Protein AF-A0A2G6J1H4-F1 (afdb_monomer_lite)

Sequence (109 aa):
MATVPCPSCGKEISDKAFDCPGCGHPIRKPKRGLFGKLFKWSFILFNIFMVWWLVAGTNAAMDGQEQLHGAELAGAQIGTGIGVMMILTFWVIGDIILGLLVLFTRPSK

Foldseek 3Di:
DDWDQDPPPRDTDDPPDQADPPPRHGNDDFDFDPQLVVLVVVLVVLVVVLVVCLVVVLVVLCPPLVVDDDPVSVVSVVVSVVVNVVSVVVSVVSCVVSVVSNVVSDGDD

pLDDT: mean 92.13, std 5.73, range [60.19, 98.25]

Structure (mmCIF, N/CA/C/O backbone):
data_AF-A0A2G6J1H4-F1
#
_entry.id   AF-A0A2G6J1H4-F1
#
loop_
_atom_site.group_PDB
_atom_site.id
_atom_site.type_symbol
_atom_site.label_atom_id
_atom_site.label_alt_id
_atom_site.label_comp_id
_atom_site.label_asym_id
_atom_site.label_entity_id
_atom_site.label_seq_id
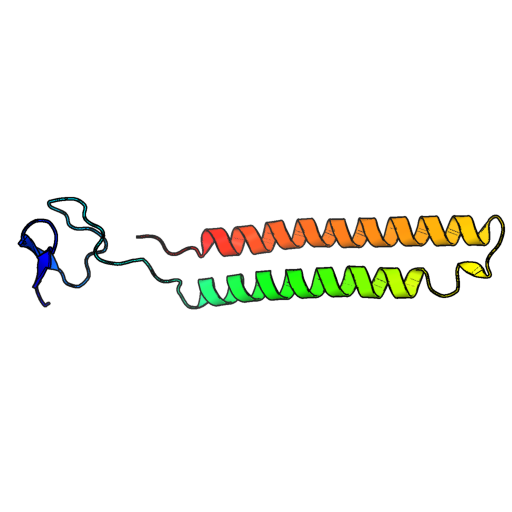_atom_site.pdbx_PDB_ins_code
_atom_site.Cartn_x
_atom_site.Cartn_y
_atom_site.Cartn_z
_atom_site.occupancy
_atom_site.B_iso_or_equiv
_atom_site.auth_seq_id
_atom_site.auth_comp_id
_atom_site.auth_asym_id
_atom_site.auth_atom_id
_atom_site.pdbx_PDB_model_num
ATOM 1 N N . MET A 1 1 ? -21.599 10.733 35.048 1.00 60.19 1 MET A N 1
ATOM 2 C CA . MET A 1 1 ? -21.544 9.486 34.259 1.00 60.19 1 MET A CA 1
ATOM 3 C C . MET A 1 1 ? -22.977 9.152 33.915 1.00 60.19 1 MET A C 1
ATOM 5 O O . MET A 1 1 ? -23.760 9.053 34.848 1.00 60.19 1 MET A O 1
ATOM 9 N N . ALA A 1 2 ? -23.338 9.106 32.635 1.00 77.62 2 ALA A N 1
ATOM 10 C CA . ALA A 1 2 ? -24.680 8.687 32.249 1.00 77.62 2 ALA A CA 1
ATOM 11 C C . ALA A 1 2 ? -24.680 7.161 32.117 1.00 77.62 2 ALA A C 1
ATOM 13 O O . ALA A 1 2 ? -23.789 6.593 31.478 1.00 77.62 2 ALA A O 1
ATOM 14 N N . THR A 1 3 ? -25.632 6.497 32.764 1.00 88.19 3 THR A N 1
ATOM 15 C CA . THR A 1 3 ? -25.938 5.105 32.447 1.00 88.19 3 THR A CA 1
ATOM 16 C C . THR A 1 3 ? -26.960 5.094 31.324 1.00 88.19 3 THR A C 1
ATOM 18 O O . THR A 1 3 ? -27.834 5.959 31.252 1.00 88.19 3 THR A O 1
ATOM 21 N N . VAL A 1 4 ? -26.787 4.165 30.394 1.00 90.38 4 VAL A N 1
ATOM 22 C CA . VAL A 1 4 ? -27.736 3.914 29.315 1.00 90.38 4 VAL A CA 1
ATOM 23 C C . VAL A 1 4 ? -28.159 2.450 29.391 1.00 90.38 4 VAL A C 1
ATOM 25 O O . VAL A 1 4 ? -27.317 1.592 29.685 1.00 90.38 4 VAL A O 1
ATOM 28 N N . PRO A 1 5 ? -29.430 2.123 29.122 1.00 93.25 5 PRO A N 1
ATOM 29 C CA . PRO A 1 5 ? -29.860 0.737 29.070 1.00 93.25 5 PRO A CA 1
ATOM 30 C C . PRO A 1 5 ? -29.226 0.054 27.856 1.00 93.25 5 PRO A C 1
ATOM 32 O O . PRO A 1 5 ? -29.217 0.584 26.742 1.00 93.25 5 PRO A O 1
ATOM 35 N N . CYS A 1 6 ? -28.683 -1.146 28.054 1.00 92.56 6 CYS A N 1
ATOM 36 C CA . CYS A 1 6 ? -28.163 -1.948 26.955 1.00 92.56 6 CYS A CA 1
ATOM 37 C C . CYS A 1 6 ? -29.298 -2.290 25.966 1.00 92.56 6 CYS A C 1
ATOM 39 O O . CYS A 1 6 ? -30.298 -2.869 26.393 1.00 92.56 6 CYS A O 1
ATOM 41 N N . PRO A 1 7 ? -29.139 -2.049 24.650 1.00 92.25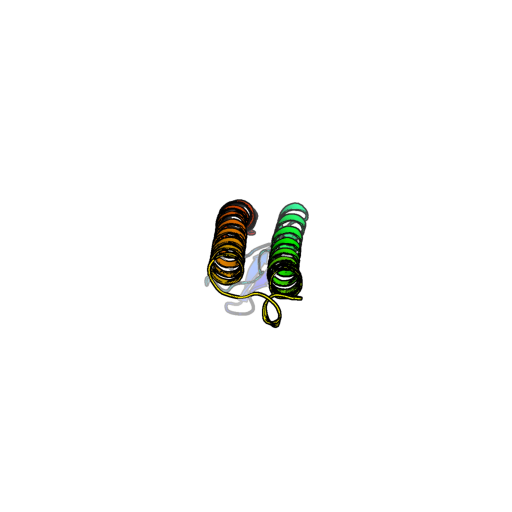 7 PRO A N 1
ATOM 42 C CA . PRO A 1 7 ? -30.197 -2.292 23.661 1.00 92.25 7 PRO A CA 1
ATOM 43 C C . PRO A 1 7 ? -30.552 -3.776 23.489 1.00 92.25 7 PRO A C 1
ATOM 45 O O . PRO A 1 7 ? -31.597 -4.092 22.933 1.00 92.25 7 PRO A O 1
ATOM 48 N N . SER A 1 8 ? -29.692 -4.691 23.952 1.00 93.12 8 SER A N 1
ATOM 49 C CA . SER A 1 8 ? -29.914 -6.134 23.829 1.00 93.12 8 SER A CA 1
ATOM 50 C C . SER A 1 8 ? -30.524 -6.775 25.075 1.00 93.12 8 SER A C 1
ATOM 52 O O . SER A 1 8 ? -31.301 -7.711 24.931 1.00 93.12 8 SER A O 1
ATOM 54 N N . CYS A 1 9 ? -30.150 -6.343 26.285 1.00 94.00 9 CYS A N 1
ATOM 55 C CA . CYS A 1 9 ? -30.581 -7.001 27.529 1.00 94.00 9 CYS A CA 1
ATOM 56 C C . CYS A 1 9 ? -31.205 -6.062 28.567 1.00 94.00 9 CYS A C 1
ATOM 58 O O . CYS A 1 9 ? -31.551 -6.512 29.655 1.00 94.00 9 CYS A O 1
ATOM 60 N N . GLY A 1 10 ? -31.300 -4.761 28.280 1.00 91.62 10 GLY A N 1
ATOM 61 C CA . GLY A 1 10 ? -31.905 -3.767 29.169 1.00 91.62 10 GLY A CA 1
ATOM 62 C C . GLY A 1 10 ? -31.108 -3.439 30.436 1.00 91.62 10 GLY A C 1
ATOM 63 O O . GLY A 1 10 ? -31.525 -2.573 31.194 1.00 91.62 10 GLY A O 1
ATOM 64 N N . LYS A 1 11 ? -29.958 -4.084 30.688 1.00 92.56 11 LYS A N 1
ATOM 65 C CA . LYS A 1 11 ? -29.113 -3.776 31.853 1.00 92.56 11 LYS A CA 1
ATOM 66 C C . LYS A 1 11 ? -28.521 -2.369 31.724 1.00 92.56 11 LYS A C 1
ATOM 68 O O . LYS A 1 11 ? -27.958 -2.039 30.680 1.00 92.56 11 LYS A O 1
ATOM 73 N N . GLU A 1 12 ? -28.593 -1.590 32.799 1.00 93.25 12 GLU A N 1
ATOM 74 C CA . GLU A 1 12 ? -27.937 -0.285 32.918 1.00 93.25 12 GLU A CA 1
ATOM 75 C C . GLU A 1 12 ? -26.415 -0.437 32.814 1.00 93.25 12 GLU A C 1
ATOM 77 O O . GLU A 1 12 ? -25.787 -1.159 33.595 1.00 93.25 12 GLU A O 1
ATOM 82 N N . ILE A 1 13 ? -25.815 0.226 31.827 1.00 91.94 13 ILE A N 1
ATOM 83 C CA . ILE A 1 13 ? -24.374 0.187 31.559 1.00 91.94 13 ILE A CA 1
ATOM 84 C C . ILE A 1 13 ? -23.810 1.597 31.422 1.00 91.94 13 ILE A C 1
ATOM 86 O O . ILE A 1 13 ? -24.525 2.543 31.106 1.00 91.94 13 ILE A O 1
ATOM 90 N N . SER A 1 14 ? -22.500 1.745 31.622 1.00 88.25 14 SER A N 1
ATOM 91 C CA . SER A 1 14 ? -21.828 3.009 31.317 1.00 88.25 14 SER A CA 1
ATOM 92 C C . SER A 1 14 ? -21.918 3.322 29.822 1.00 88.25 14 SER A C 1
ATOM 94 O O . SER A 1 14 ? -21.601 2.480 28.983 1.00 88.25 14 SER A O 1
ATOM 96 N N . ASP A 1 15 ? -22.226 4.578 29.509 1.00 85.69 15 ASP A N 1
ATOM 97 C CA . ASP A 1 15 ? -22.128 5.181 28.175 1.00 85.69 15 ASP A CA 1
ATOM 98 C C . ASP A 1 15 ? -20.737 5.052 27.511 1.00 85.69 15 ASP A C 1
ATOM 100 O O . ASP A 1 15 ? -20.596 5.220 26.297 1.00 85.69 15 ASP A O 1
ATOM 104 N N . LYS A 1 16 ? -19.694 4.732 28.289 1.00 86.38 16 LYS A N 1
ATOM 105 C CA . LYS A 1 16 ? -18.312 4.550 27.820 1.00 86.38 16 LYS A CA 1
ATOM 106 C C . LYS A 1 16 ? -17.897 3.091 27.612 1.00 86.38 16 LYS A C 1
ATOM 108 O O . LYS A 1 16 ? -16.785 2.868 27.134 1.00 86.38 16 LYS A O 1
ATOM 113 N N . ALA A 1 17 ? -18.736 2.114 27.962 1.00 85.19 17 ALA A N 1
ATOM 114 C CA . ALA A 1 17 ? -18.394 0.698 27.840 1.00 85.19 17 ALA A CA 1
ATOM 115 C C . ALA A 1 17 ? -18.182 0.290 26.367 1.00 85.19 17 ALA A C 1
ATOM 117 O O . ALA A 1 17 ? -18.913 0.730 25.479 1.00 85.19 17 ALA A O 1
ATOM 118 N N . PHE A 1 18 ? -17.181 -0.554 26.093 1.00 88.88 18 PHE A N 1
ATOM 119 C CA . PHE A 1 18 ? -16.977 -1.128 24.755 1.00 88.88 18 PHE A CA 1
ATOM 120 C C . PHE A 1 18 ? -17.918 -2.301 24.490 1.00 88.88 18 PHE A C 1
ATOM 122 O O . PHE A 1 18 ? -18.499 -2.374 23.409 1.00 88.88 18 PHE A O 1
ATOM 129 N N . ASP A 1 19 ? -18.124 -3.152 25.493 1.00 91.19 19 ASP A N 1
ATOM 130 C CA . ASP A 1 19 ? -19.022 -4.302 25.458 1.00 91.19 19 ASP A CA 1
ATOM 131 C C . ASP A 1 19 ? -19.896 -4.309 26.730 1.00 91.19 19 ASP A C 1
ATOM 133 O O . ASP A 1 19 ? -19.483 -3.828 27.789 1.00 91.19 19 ASP A O 1
ATOM 137 N N . CYS A 1 20 ? -21.120 -4.833 26.641 1.00 91.19 20 CYS A N 1
ATOM 138 C CA . CYS A 1 20 ? -22.010 -4.973 27.793 1.00 91.19 20 CYS A CA 1
ATOM 139 C C . CYS A 1 20 ? -21.512 -6.093 28.734 1.00 91.19 20 CYS A C 1
ATOM 141 O O . CYS A 1 20 ? -21.412 -7.236 28.289 1.00 91.19 20 CYS A O 1
ATOM 143 N N . PRO A 1 21 ? -21.309 -5.846 30.044 1.00 90.06 21 PRO A N 1
ATOM 144 C CA . PRO A 1 21 ? -20.850 -6.871 30.990 1.00 90.06 21 PRO A CA 1
ATOM 145 C C . PRO A 1 21 ? -21.907 -7.944 31.305 1.00 90.06 21 PRO A C 1
ATOM 147 O O . PRO A 1 21 ? -21.595 -8.937 31.950 1.00 90.06 21 PRO A O 1
ATOM 150 N N . GLY A 1 22 ? -23.171 -7.737 30.912 1.00 90.50 22 GLY A N 1
ATOM 151 C CA . GLY A 1 22 ? -24.257 -8.692 31.152 1.00 90.50 22 GLY A CA 1
ATOM 152 C C . GLY A 1 22 ? -24.454 -9.699 30.022 1.00 90.50 22 GLY A C 1
ATOM 153 O O . GLY A 1 22 ? -24.575 -10.887 30.284 1.00 90.50 22 GLY A O 1
ATOM 154 N N . CYS A 1 23 ? -24.517 -9.221 28.777 1.00 93.06 23 CYS A N 1
ATOM 155 C CA . CYS A 1 23 ? -24.824 -10.058 27.611 1.00 93.06 23 CYS A CA 1
ATOM 156 C C . CYS A 1 23 ? -23.696 -10.126 26.569 1.00 93.06 23 CYS A C 1
ATOM 158 O O . CYS A 1 23 ? -23.827 -10.851 25.590 1.00 93.06 23 CYS A O 1
ATOM 160 N N . GLY A 1 24 ? -22.613 -9.355 26.729 1.00 89.88 24 GLY A N 1
ATOM 161 C CA . GLY A 1 24 ? -21.509 -9.295 25.765 1.00 89.88 24 GLY A CA 1
ATOM 162 C C . GLY A 1 24 ? -21.793 -8.474 24.500 1.00 89.88 24 GLY A C 1
ATOM 163 O O . GLY A 1 24 ? -20.945 -8.424 23.612 1.00 89.88 24 GLY A O 1
ATOM 164 N N . HIS A 1 25 ? -22.954 -7.815 24.394 1.00 91.50 25 HIS A N 1
ATOM 165 C CA . HIS A 1 25 ? -23.297 -7.013 23.216 1.00 91.50 25 HIS A CA 1
ATOM 166 C C . HIS A 1 25 ? -22.303 -5.848 23.014 1.00 91.50 25 HIS A C 1
ATOM 168 O O . HIS A 1 25 ? -22.079 -5.089 23.964 1.00 91.50 25 HIS A O 1
ATOM 174 N N . PRO A 1 26 ? -21.724 -5.667 21.809 1.00 89.88 26 PRO A N 1
ATOM 175 C CA . PRO A 1 26 ? -20.759 -4.605 21.543 1.00 89.88 26 PRO A CA 1
ATOM 176 C 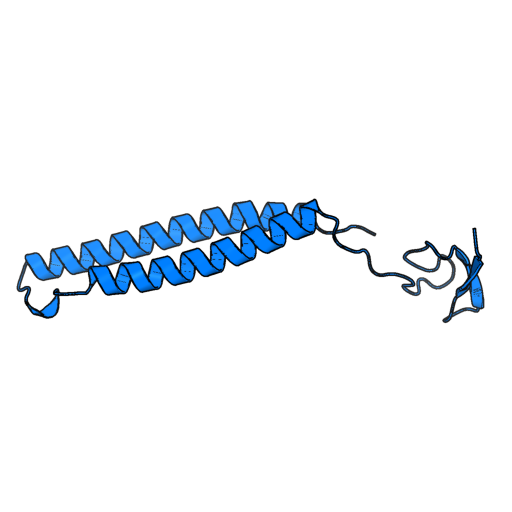C . PRO A 1 26 ? -21.455 -3.243 21.472 1.00 89.88 26 PRO A C 1
ATOM 178 O O . PRO A 1 26 ? -22.279 -2.994 20.598 1.00 89.88 26 PRO A O 1
ATOM 181 N N . ILE A 1 27 ? -21.092 -2.336 22.373 1.00 91.12 27 ILE A N 1
ATOM 182 C CA . ILE A 1 27 ? -21.680 -0.995 22.488 1.00 91.12 27 ILE A CA 1
ATOM 183 C C . ILE A 1 27 ? -20.896 0.014 21.654 1.00 91.12 27 ILE A C 1
ATOM 185 O O . ILE A 1 27 ? -21.472 0.893 21.011 1.00 91.12 27 ILE A O 1
ATOM 189 N N . ARG A 1 28 ? -19.564 -0.110 21.621 1.00 87.31 28 ARG A N 1
ATOM 190 C CA . ARG A 1 28 ? -18.707 0.849 20.924 1.00 87.31 28 ARG A CA 1
ATOM 191 C C . ARG A 1 28 ? -17.562 0.164 20.200 1.00 87.31 28 ARG A C 1
ATOM 193 O O . ARG A 1 28 ? -16.940 -0.762 20.703 1.00 87.31 28 ARG A O 1
ATOM 200 N N . LYS A 1 29 ? -17.227 0.675 19.014 1.00 84.50 29 LYS A N 1
ATOM 201 C CA . LYS A 1 29 ? -16.028 0.254 18.280 1.00 84.50 29 LYS A CA 1
ATOM 202 C C . LYS A 1 29 ? -14.827 1.103 18.721 1.00 84.50 29 LYS A C 1
ATOM 204 O O . LYS A 1 29 ? -14.947 2.334 18.736 1.00 84.50 29 LYS A O 1
ATOM 209 N N . PRO A 1 30 ? -13.674 0.496 19.049 1.00 84.50 30 PRO A N 1
ATOM 210 C CA . PRO A 1 30 ? -12.470 1.247 19.378 1.00 84.50 30 PRO A CA 1
ATOM 211 C C . PRO A 1 30 ? -11.977 2.013 18.139 1.00 84.50 30 PRO A C 1
ATOM 213 O O . PRO A 1 30 ? -11.890 1.474 17.033 1.00 84.50 30 PRO A O 1
ATOM 216 N N . LYS A 1 31 ? -11.721 3.317 18.301 1.00 84.12 31 LYS A N 1
ATOM 217 C CA . LYS A 1 31 ? -11.278 4.217 17.221 1.00 84.12 31 LYS A CA 1
ATOM 218 C C . LYS A 1 31 ? -9.756 4.350 17.256 1.00 84.12 31 LYS A C 1
ATOM 220 O O . LYS A 1 31 ? -9.174 4.433 18.332 1.00 84.12 31 LYS A O 1
ATOM 225 N N . ARG A 1 32 ? -9.106 4.410 16.085 1.00 84.38 32 ARG A N 1
ATOM 226 C CA . ARG A 1 32 ? -7.652 4.648 15.996 1.00 84.38 32 ARG A CA 1
ATOM 227 C C . ARG A 1 32 ? -7.301 6.025 16.571 1.00 84.38 32 ARG A C 1
ATOM 229 O O . ARG A 1 32 ? -7.950 7.011 16.213 1.00 84.38 32 ARG A O 1
ATOM 236 N N . GLY A 1 33 ? -6.255 6.084 17.396 1.00 87.50 33 GLY A N 1
ATOM 237 C CA . GLY A 1 33 ? -5.659 7.340 17.859 1.00 87.50 33 GLY A CA 1
ATOM 238 C C . GLY A 1 33 ? -4.946 8.109 16.738 1.00 87.50 33 GLY A C 1
ATOM 239 O O . GLY A 1 33 ? -4.887 7.649 15.596 1.00 87.50 33 GLY A O 1
ATOM 240 N N . LEU A 1 34 ? -4.381 9.276 17.068 1.00 87.88 34 LEU A N 1
ATOM 241 C CA . LEU A 1 34 ? -3.653 10.130 16.116 1.00 87.88 34 LEU A CA 1
ATOM 242 C C . LEU A 1 34 ? -2.472 9.389 15.467 1.00 87.88 34 LEU A C 1
ATOM 244 O O . LEU A 1 34 ? -2.411 9.294 14.243 1.00 87.88 34 LEU A O 1
ATOM 248 N N . PHE A 1 35 ? -1.608 8.772 16.280 1.00 87.38 35 PHE A N 1
ATOM 249 C CA . PHE A 1 35 ? -0.470 7.977 15.803 1.00 87.38 35 PHE A CA 1
ATOM 250 C C . PHE A 1 35 ? -0.905 6.812 14.899 1.00 87.38 35 PHE A C 1
ATOM 252 O O . PHE A 1 35 ? -0.340 6.614 13.828 1.00 87.38 35 PHE A O 1
ATOM 259 N N . GLY A 1 36 ? -1.980 6.097 15.251 1.00 88.81 36 GLY A N 1
ATOM 260 C CA . GLY A 1 36 ? -2.501 4.999 14.424 1.00 88.81 36 GLY A CA 1
ATOM 261 C C . GLY A 1 36 ? -3.150 5.435 13.106 1.00 88.81 36 GLY A C 1
ATOM 262 O O . GLY A 1 36 ? -3.293 4.618 12.192 1.00 88.81 36 GLY A O 1
ATOM 263 N N . LYS A 1 37 ? -3.551 6.708 12.980 1.00 92.44 37 LYS A N 1
ATOM 264 C CA . LYS A 1 37 ? -3.936 7.303 11.691 1.00 92.44 37 LYS A CA 1
ATOM 265 C C . LYS A 1 37 ? -2.708 7.709 10.882 1.00 92.44 37 LYS A C 1
ATOM 267 O O . LYS A 1 37 ? -2.691 7.425 9.689 1.00 92.44 37 LYS A O 1
ATOM 272 N N . LEU A 1 38 ? -1.705 8.313 11.523 1.00 93.69 38 LEU A N 1
ATOM 273 C CA . LEU A 1 38 ? -0.464 8.746 10.880 1.00 93.69 38 LEU A CA 1
ATOM 274 C C . LEU A 1 38 ? 0.251 7.573 10.196 1.00 93.69 38 LEU A C 1
ATOM 276 O O . LEU A 1 38 ? 0.475 7.625 8.992 1.00 93.69 38 LEU A O 1
ATOM 280 N N . PHE A 1 39 ? 0.523 6.481 10.921 1.00 94.25 39 PHE A N 1
ATOM 281 C CA . PHE A 1 39 ? 1.196 5.313 10.335 1.00 94.25 39 PHE A CA 1
ATOM 282 C C . PHE A 1 39 ? 0.365 4.637 9.245 1.00 94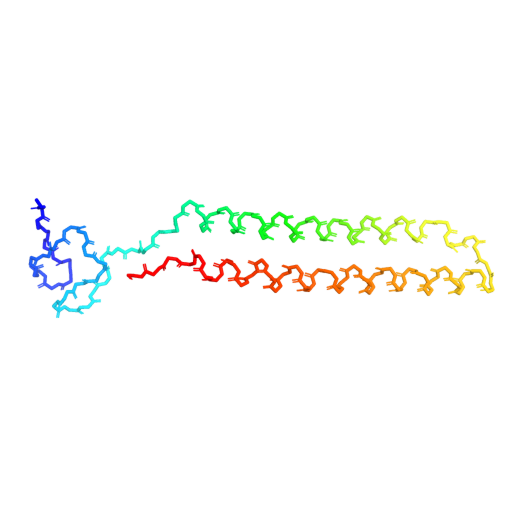.25 39 PHE A C 1
ATOM 284 O O . PHE A 1 39 ? 0.916 4.194 8.244 1.00 94.25 39 PHE A O 1
ATOM 291 N N . LYS A 1 40 ? -0.968 4.607 9.387 1.00 93.62 40 LYS A N 1
ATOM 292 C CA . LYS A 1 40 ? -1.851 4.069 8.342 1.00 93.62 40 LYS A CA 1
ATOM 293 C C . LYS A 1 40 ? -1.737 4.874 7.049 1.00 93.62 40 LYS A C 1
ATOM 295 O O . LYS A 1 40 ? -1.649 4.287 5.979 1.00 93.62 40 LYS A O 1
ATOM 300 N N . TRP A 1 41 ? -1.770 6.200 7.152 1.00 96.12 41 TRP A N 1
ATOM 301 C CA . TRP A 1 41 ? -1.630 7.079 5.995 1.00 96.12 41 TRP A CA 1
ATOM 302 C C . TRP A 1 41 ? -0.231 7.006 5.389 1.00 96.12 41 TRP A C 1
ATOM 304 O O . TRP A 1 41 ? -0.123 6.936 4.171 1.00 96.12 41 TRP A O 1
ATOM 314 N N . SER A 1 42 ? 0.812 6.932 6.219 1.00 95.38 42 SER A N 1
ATOM 315 C CA . SER A 1 42 ? 2.190 6.726 5.762 1.00 95.38 42 SER A CA 1
ATOM 316 C C . SER A 1 42 ? 2.342 5.416 4.978 1.00 95.38 42 SER A C 1
ATOM 318 O O . SER A 1 42 ? 2.866 5.425 3.872 1.00 95.38 42 SER A O 1
ATOM 320 N N . PHE A 1 43 ? 1.785 4.308 5.484 1.00 96.50 43 PHE A N 1
ATOM 321 C CA . PHE A 1 43 ? 1.789 3.010 4.798 1.00 96.50 43 PHE A CA 1
ATOM 322 C C . PHE A 1 43 ? 1.099 3.058 3.426 1.00 96.50 43 PHE A C 1
ATOM 324 O O . PHE A 1 43 ? 1.621 2.526 2.448 1.00 96.50 43 PHE A O 1
ATOM 331 N N . ILE A 1 44 ? -0.056 3.729 3.339 1.00 96.94 44 ILE A N 1
ATOM 332 C CA . ILE A 1 44 ? -0.786 3.900 2.074 1.00 96.94 44 ILE A CA 1
ATOM 333 C C . ILE A 1 44 ? 0.023 4.761 1.097 1.00 96.94 44 ILE A C 1
ATOM 335 O O . ILE A 1 44 ? 0.166 4.390 -0.064 1.00 96.94 44 ILE A O 1
ATOM 339 N N . LEU A 1 45 ? 0.564 5.891 1.561 1.00 97.69 45 LEU A N 1
ATOM 340 C CA . LEU A 1 45 ? 1.360 6.795 0.732 1.00 97.69 45 LEU A CA 1
ATOM 341 C C . LEU A 1 45 ? 2.617 6.101 0.199 1.00 97.69 45 LEU A C 1
ATOM 343 O O . LEU A 1 45 ? 2.909 6.213 -0.986 1.00 97.69 45 LEU A O 1
ATOM 347 N N . PHE A 1 46 ? 3.319 5.357 1.057 1.00 97.75 46 PHE A N 1
ATOM 348 C CA . PHE A 1 46 ? 4.488 4.571 0.679 1.00 97.75 46 PHE A CA 1
ATOM 349 C C . PHE A 1 46 ? 4.150 3.557 -0.416 1.00 97.75 46 PHE A C 1
ATOM 351 O O . PHE A 1 46 ? 4.823 3.531 -1.438 1.00 97.75 46 PHE A O 1
ATOM 358 N N . ASN A 1 47 ? 3.066 2.791 -0.265 1.00 97.81 47 ASN A N 1
ATOM 359 C CA . ASN A 1 47 ? 2.648 1.817 -1.277 1.00 97.81 47 ASN A CA 1
ATOM 360 C C . ASN A 1 47 ? 2.318 2.471 -2.622 1.00 97.81 47 ASN A C 1
ATOM 362 O O . ASN A 1 47 ? 2.762 1.999 -3.664 1.00 97.81 47 ASN A O 1
ATOM 366 N N . ILE A 1 48 ? 1.576 3.580 -2.611 1.00 98.25 48 ILE A N 1
ATOM 367 C CA . ILE A 1 48 ? 1.260 4.323 -3.839 1.00 98.25 48 ILE A CA 1
ATOM 368 C C . ILE A 1 48 ? 2.542 4.845 -4.496 1.00 98.25 48 ILE A C 1
ATOM 370 O O . ILE A 1 48 ? 2.705 4.723 -5.709 1.00 98.25 48 ILE A O 1
ATOM 374 N N . PHE A 1 49 ? 3.460 5.393 -3.698 1.00 98.00 49 PHE A N 1
ATOM 375 C CA . PHE A 1 49 ? 4.751 5.865 -4.182 1.00 98.00 49 PHE A CA 1
ATOM 376 C C . PHE A 1 49 ? 5.577 4.729 -4.795 1.00 98.00 49 PHE A C 1
ATOM 378 O O . PHE A 1 49 ? 6.120 4.909 -5.879 1.00 98.00 49 PHE A O 1
ATOM 385 N N . MET A 1 50 ? 5.625 3.554 -4.163 1.00 97.94 50 MET A N 1
ATOM 386 C CA . MET A 1 50 ? 6.362 2.399 -4.680 1.00 97.94 50 MET A CA 1
ATOM 387 C C . MET A 1 50 ? 5.768 1.862 -5.986 1.00 97.94 50 MET A C 1
ATOM 389 O O . MET A 1 50 ? 6.523 1.589 -6.915 1.00 97.94 50 MET A O 1
ATOM 393 N N . VAL A 1 51 ? 4.435 1.780 -6.103 1.00 97.88 51 VAL A N 1
ATOM 394 C CA . VAL A 1 51 ? 3.760 1.430 -7.369 1.00 97.88 51 VAL A CA 1
ATOM 395 C C . VAL A 1 51 ? 4.154 2.416 -8.465 1.00 97.88 51 VAL A C 1
ATOM 397 O O . VAL A 1 51 ? 4.554 2.014 -9.557 1.00 97.88 51 VAL A O 1
ATOM 400 N N . TRP A 1 52 ? 4.040 3.714 -8.175 1.00 97.88 52 TRP A N 1
ATOM 401 C CA . TRP A 1 52 ? 4.368 4.761 -9.134 1.00 97.88 52 TRP A CA 1
ATOM 402 C C . TRP A 1 52 ? 5.842 4.710 -9.542 1.00 97.88 52 TRP A C 1
ATOM 404 O O . TRP A 1 52 ? 6.141 4.770 -10.731 1.00 97.88 52 TRP A O 1
ATOM 414 N N . TRP A 1 53 ? 6.753 4.541 -8.582 1.00 97.31 53 TRP A N 1
ATOM 415 C CA . TRP A 1 53 ? 8.188 4.465 -8.836 1.00 97.31 53 TRP A CA 1
ATOM 416 C C . TRP A 1 53 ? 8.561 3.224 -9.645 1.00 97.31 53 TRP A C 1
ATOM 418 O O . TRP A 1 53 ? 9.368 3.333 -10.564 1.00 97.31 53 TRP A O 1
ATOM 428 N N . LEU A 1 54 ? 7.938 2.073 -9.370 1.00 97.00 54 LEU A N 1
ATOM 429 C CA . LEU A 1 54 ? 8.140 0.862 -10.157 1.00 97.00 54 LEU A CA 1
ATOM 430 C C . LEU A 1 54 ? 7.741 1.100 -11.617 1.00 97.00 54 LEU A C 1
ATOM 432 O O . LEU A 1 54 ? 8.561 0.886 -12.500 1.00 97.00 54 LEU A O 1
ATOM 436 N N . VAL A 1 55 ? 6.528 1.606 -11.862 1.00 96.88 55 VAL A N 1
ATOM 437 C CA . VAL A 1 55 ? 6.016 1.848 -13.222 1.00 96.88 55 VAL A CA 1
ATOM 438 C C . VAL A 1 55 ? 6.839 2.913 -13.951 1.00 96.88 55 VAL A C 1
ATOM 440 O O . VAL A 1 55 ? 7.254 2.708 -15.089 1.00 96.88 55 VAL A O 1
ATOM 443 N N . ALA A 1 56 ? 7.098 4.052 -13.307 1.00 96.62 56 ALA A N 1
ATOM 444 C CA . ALA A 1 56 ? 7.885 5.130 -13.898 1.00 96.62 56 ALA A CA 1
ATOM 445 C C . ALA A 1 56 ? 9.331 4.690 -14.174 1.00 96.62 56 ALA A C 1
ATOM 447 O O . ALA A 1 56 ? 9.868 4.980 -15.241 1.00 96.62 56 ALA A O 1
ATOM 448 N N . GLY A 1 57 ? 9.940 3.955 -13.240 1.00 94.81 57 GLY A N 1
ATOM 449 C CA . GLY A 1 57 ? 11.303 3.448 -13.351 1.00 94.81 57 GLY A CA 1
ATOM 450 C C . GLY A 1 57 ? 11.461 2.421 -14.469 1.00 94.81 57 GLY A C 1
ATOM 451 O O . GLY A 1 57 ? 12.400 2.523 -15.252 1.00 94.81 57 GLY A O 1
ATOM 452 N N . THR A 1 58 ? 10.528 1.470 -14.596 1.00 95.06 58 THR A N 1
ATOM 453 C CA . THR A 1 58 ? 10.552 0.491 -15.693 1.00 95.06 58 THR A CA 1
ATOM 454 C C . THR A 1 58 ? 10.312 1.142 -17.042 1.00 95.06 58 THR A C 1
ATOM 456 O O . THR A 1 58 ? 11.022 0.826 -17.990 1.00 95.06 58 THR A O 1
ATOM 459 N N . ASN A 1 59 ? 9.363 2.080 -17.129 1.00 94.88 59 ASN A N 1
ATOM 460 C CA . ASN A 1 59 ? 9.091 2.792 -18.377 1.00 94.88 59 ASN A CA 1
ATOM 461 C C . ASN A 1 59 ? 10.323 3.579 -18.840 1.00 94.88 59 ASN A C 1
ATOM 463 O O . ASN A 1 59 ? 10.695 3.492 -20.003 1.00 94.88 59 ASN A O 1
ATOM 467 N N . ALA A 1 60 ? 10.994 4.280 -17.922 1.00 94.38 60 ALA A N 1
ATOM 468 C CA . ALA A 1 60 ? 12.229 4.996 -18.228 1.00 94.38 60 ALA A CA 1
ATOM 469 C C . ALA A 1 60 ? 13.391 4.056 -18.601 1.00 94.38 60 ALA A C 1
ATOM 471 O O . ALA A 1 60 ? 14.198 4.398 -19.455 1.00 94.38 60 ALA A O 1
ATOM 472 N N . ALA A 1 61 ? 13.488 2.875 -17.982 1.00 92.94 61 ALA A N 1
ATOM 473 C CA . ALA A 1 61 ? 14.558 1.911 -18.258 1.00 92.94 61 ALA A CA 1
ATOM 474 C C . 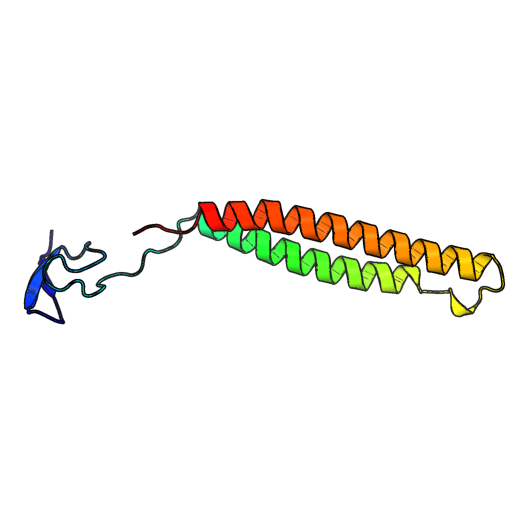ALA A 1 61 ? 14.376 1.132 -19.575 1.00 92.94 61 ALA A C 1
ATOM 476 O O . ALA A 1 61 ? 15.337 0.564 -20.092 1.00 92.94 61 ALA A O 1
ATOM 477 N N . MET A 1 62 ? 13.147 1.060 -20.088 1.00 90.25 62 MET A N 1
ATOM 478 C CA . MET A 1 62 ? 12.825 0.401 -21.358 1.00 90.25 62 MET A CA 1
ATOM 479 C C . MET A 1 62 ? 12.889 1.355 -22.556 1.00 90.25 62 MET A C 1
ATOM 481 O O . MET A 1 62 ? 12.978 0.889 -23.693 1.00 90.25 62 MET A O 1
ATOM 485 N N . ASP A 1 63 ? 12.854 2.667 -22.314 1.00 93.00 63 ASP A N 1
ATOM 486 C CA . ASP A 1 63 ? 12.943 3.678 -23.364 1.00 93.00 63 ASP A CA 1
ATOM 487 C C . ASP A 1 63 ? 14.268 3.547 -24.130 1.00 93.00 63 ASP A C 1
ATOM 489 O O . ASP A 1 63 ? 15.343 3.428 -23.540 1.00 93.00 63 ASP A O 1
ATOM 493 N N . GLY A 1 64 ? 14.195 3.507 -25.458 1.00 86.94 64 GLY A N 1
ATOM 494 C CA . GLY A 1 64 ? 15.377 3.370 -26.309 1.00 86.94 64 GLY A CA 1
ATOM 495 C C . GLY A 1 64 ? 15.996 1.960 -26.402 1.00 86.94 64 GLY A C 1
ATOM 496 O O . GLY A 1 64 ? 17.026 1.790 -27.055 1.00 86.94 64 GLY A O 1
ATOM 497 N N . GLN A 1 65 ? 15.422 0.929 -25.759 1.00 90.31 65 GLN A N 1
ATOM 498 C CA . GLN A 1 65 ? 15.978 -0.434 -25.843 1.00 90.31 65 GLN A CA 1
ATOM 499 C C . GLN A 1 65 ? 15.792 -1.077 -27.225 1.00 90.31 65 GLN A C 1
ATOM 501 O O . GLN A 1 65 ? 16.595 -1.911 -27.631 1.00 90.31 65 GLN A O 1
ATOM 506 N N . GLU A 1 66 ? 14.757 -0.694 -27.968 1.00 86.81 66 GLU A N 1
ATOM 507 C CA . GLU A 1 66 ? 14.434 -1.244 -29.294 1.00 86.81 66 GLU A CA 1
ATOM 508 C C . GLU A 1 66 ? 15.494 -0.936 -30.368 1.00 86.81 66 GLU A C 1
ATOM 510 O O . GLU A 1 66 ? 15.596 -1.664 -31.354 1.00 86.81 66 GLU A O 1
ATOM 515 N N . GLN A 1 67 ? 16.310 0.105 -30.169 1.00 89.50 67 GLN A N 1
ATOM 516 C CA . GLN A 1 67 ? 17.417 0.472 -31.055 1.00 89.50 67 GLN A CA 1
ATOM 517 C C . GLN A 1 67 ? 18.724 -0.277 -30.728 1.00 89.50 67 GLN A C 1
ATOM 519 O O . GLN A 1 67 ? 19.694 -0.161 -31.478 1.00 89.50 67 GLN A O 1
ATOM 524 N N . LEU A 1 68 ? 18.775 -1.036 -29.624 1.00 91.75 68 LEU A N 1
ATOM 525 C CA . LEU A 1 68 ? 19.966 -1.770 -29.189 1.00 91.75 68 LEU A CA 1
ATOM 526 C C . LEU A 1 68 ? 20.015 -3.176 -29.801 1.00 91.75 68 LEU A C 1
ATOM 528 O O . LEU A 1 68 ? 18.996 -3.851 -29.962 1.00 91.75 68 LEU A O 1
ATOM 532 N N . HIS A 1 69 ? 21.224 -3.678 -30.065 1.00 92.12 69 HIS A N 1
ATOM 533 C CA . HIS A 1 69 ? 21.428 -5.025 -30.602 1.00 92.12 69 HIS A CA 1
ATOM 534 C C . HIS A 1 69 ? 22.552 -5.789 -29.892 1.00 92.12 69 HIS A C 1
ATOM 536 O O . HIS A 1 69 ? 23.504 -5.221 -29.360 1.00 92.12 69 HIS A O 1
ATOM 542 N N . GLY A 1 70 ? 22.438 -7.120 -29.894 1.00 92.81 70 GLY A N 1
ATOM 543 C CA . GLY A 1 70 ? 23.455 -8.016 -29.348 1.00 92.81 70 GLY A CA 1
ATOM 544 C C . GLY A 1 70 ? 23.671 -7.836 -27.842 1.00 92.81 70 GLY A C 1
ATOM 545 O O . GLY A 1 70 ? 22.728 -7.903 -27.053 1.00 92.81 70 GLY A O 1
ATOM 546 N N . ALA A 1 71 ? 24.927 -7.644 -27.441 1.00 91.88 71 ALA A N 1
ATOM 547 C CA . ALA A 1 71 ? 25.324 -7.591 -26.034 1.00 91.88 71 ALA A CA 1
ATOM 548 C C . ALA A 1 71 ? 24.763 -6.369 -25.282 1.00 91.88 71 ALA A C 1
ATOM 550 O O . ALA A 1 71 ? 24.478 -6.475 -24.090 1.00 91.88 71 ALA A O 1
ATOM 551 N N . GLU A 1 72 ? 24.564 -5.237 -25.963 1.00 90.00 72 GLU A N 1
ATOM 552 C CA . GLU A 1 72 ? 24.042 -4.008 -25.348 1.00 90.00 72 GLU A CA 1
ATOM 553 C C . GLU A 1 72 ? 22.573 -4.164 -24.940 1.00 90.00 72 GLU A C 1
ATOM 555 O O . GLU A 1 72 ? 22.208 -3.826 -23.815 1.00 90.00 72 GLU A O 1
ATOM 560 N N . LEU A 1 73 ? 21.751 -4.769 -25.807 1.00 92.94 73 LEU A N 1
ATOM 561 C CA . LEU A 1 73 ? 20.352 -5.077 -25.500 1.00 92.94 73 LEU A CA 1
ATOM 562 C C . LEU A 1 73 ? 20.241 -6.066 -24.333 1.00 92.94 73 LEU A C 1
ATOM 564 O O . LEU A 1 73 ? 19.470 -5.843 -23.401 1.00 92.94 73 LEU A O 1
ATOM 568 N N . ALA A 1 74 ? 21.040 -7.137 -24.357 1.00 92.38 74 ALA A N 1
ATOM 569 C CA . ALA A 1 74 ? 21.052 -8.126 -23.283 1.00 92.38 74 ALA A CA 1
ATOM 570 C C . ALA A 1 74 ? 21.453 -7.493 -21.939 1.00 92.38 74 ALA A C 1
ATOM 572 O O . ALA A 1 74 ? 20.803 -7.731 -20.921 1.00 92.38 74 ALA A O 1
ATOM 573 N N . GLY A 1 75 ? 22.484 -6.641 -21.939 1.00 92.44 75 GLY A N 1
ATOM 574 C CA . GLY A 1 75 ? 22.910 -5.896 -20.756 1.00 92.44 75 GLY A CA 1
ATOM 575 C C . GLY A 1 75 ? 21.825 -4.956 -20.230 1.00 92.44 75 GLY A C 1
ATOM 576 O O . GLY A 1 75 ? 21.553 -4.952 -19.030 1.00 92.44 75 GLY A O 1
ATOM 577 N N . ALA A 1 76 ? 21.160 -4.213 -21.117 1.00 93.81 76 ALA A N 1
ATOM 578 C CA . ALA A 1 76 ? 20.089 -3.293 -20.749 1.00 93.81 76 ALA A CA 1
ATOM 579 C C . ALA A 1 76 ? 18.882 -4.032 -20.140 1.00 93.81 76 ALA A C 1
ATOM 581 O O . ALA A 1 76 ? 18.375 -3.631 -19.094 1.00 93.81 76 ALA A O 1
ATOM 582 N N . GLN A 1 77 ? 18.461 -5.157 -20.726 1.00 93.81 77 GLN A N 1
ATOM 583 C CA . GLN A 1 77 ? 17.359 -5.973 -20.202 1.00 93.81 77 GLN A CA 1
ATOM 584 C C . GLN A 1 77 ? 17.679 -6.584 -18.832 1.00 93.81 77 GLN A C 1
ATOM 586 O O . GLN A 1 77 ? 16.844 -6.548 -17.924 1.00 93.81 77 GLN A O 1
ATOM 591 N N . ILE A 1 78 ? 18.898 -7.106 -18.655 1.00 94.88 78 ILE A N 1
ATOM 592 C CA . ILE A 1 78 ? 19.366 -7.615 -17.358 1.00 94.88 78 ILE A CA 1
ATOM 593 C C . ILE A 1 78 ? 19.399 -6.480 -16.327 1.00 94.88 78 ILE A C 1
ATOM 595 O O . ILE A 1 78 ? 18.925 -6.661 -15.205 1.00 94.88 78 ILE A O 1
ATOM 599 N N . GLY A 1 79 ? 19.903 -5.302 -16.709 1.00 94.12 79 GLY A N 1
ATOM 600 C CA . GLY A 1 79 ? 19.936 -4.110 -15.862 1.00 94.12 79 GLY A CA 1
ATOM 601 C C . GLY A 1 79 ? 18.546 -3.698 -15.375 1.00 94.12 79 GLY A C 1
ATOM 602 O O . GLY A 1 79 ? 18.353 -3.507 -14.173 1.00 94.12 79 GLY A O 1
ATOM 603 N N . THR A 1 80 ? 17.557 -3.653 -16.273 1.00 94.75 80 THR A N 1
ATOM 604 C CA . THR A 1 80 ? 16.153 -3.399 -15.917 1.00 94.75 80 THR A CA 1
ATOM 605 C C . THR A 1 80 ? 15.630 -4.447 -14.938 1.00 94.75 80 THR A C 1
ATOM 607 O O . THR A 1 80 ? 15.026 -4.093 -13.926 1.00 94.75 80 THR A O 1
ATOM 610 N N . GLY A 1 81 ? 15.909 -5.732 -15.181 1.00 95.06 81 GLY A N 1
ATOM 611 C CA . GLY A 1 81 ? 15.523 -6.821 -14.282 1.00 95.06 81 GLY A CA 1
ATOM 612 C C . GLY A 1 81 ? 16.098 -6.661 -12.872 1.00 95.06 81 GLY A C 1
ATOM 613 O O . GLY A 1 81 ? 15.366 -6.764 -11.888 1.00 95.06 81 GLY A O 1
ATOM 614 N N . ILE A 1 82 ? 17.388 -6.336 -12.756 1.00 96.19 82 ILE A N 1
ATOM 615 C CA . ILE A 1 82 ? 18.042 -6.077 -11.464 1.00 96.19 82 ILE A CA 1
ATOM 616 C C . ILE A 1 82 ? 17.413 -4.861 -10.773 1.00 96.19 82 ILE A C 1
ATOM 618 O O . ILE A 1 82 ? 17.103 -4.929 -9.582 1.00 96.19 82 ILE A O 1
ATOM 622 N N . GLY A 1 83 ? 17.181 -3.771 -11.511 1.00 95.44 83 GLY A N 1
ATOM 623 C CA . GLY A 1 83 ? 16.543 -2.563 -10.987 1.00 95.44 83 GLY A CA 1
ATOM 624 C C . GLY A 1 83 ? 15.150 -2.841 -10.419 1.00 95.44 83 GLY A C 1
ATOM 625 O O . GLY A 1 83 ? 14.851 -2.452 -9.290 1.00 95.44 83 GLY A O 1
ATOM 626 N N . VAL A 1 84 ? 14.329 -3.598 -11.152 1.00 96.88 84 VAL A N 1
ATOM 627 C CA . VAL A 1 84 ? 13.004 -4.045 -10.697 1.00 96.88 84 VAL A CA 1
ATOM 628 C C . VAL A 1 84 ? 13.110 -4.884 -9.428 1.00 96.88 84 VAL A C 1
ATOM 630 O O . VAL A 1 84 ? 12.423 -4.598 -8.448 1.00 96.88 84 VAL A O 1
ATOM 633 N N . MET A 1 85 ? 13.993 -5.885 -9.404 1.00 96.62 85 MET A N 1
ATOM 634 C CA . MET A 1 85 ? 14.160 -6.754 -8.234 1.00 96.62 85 MET A CA 1
ATOM 635 C C . MET A 1 85 ? 14.624 -5.982 -6.994 1.00 96.62 85 MET A C 1
ATOM 637 O O . MET A 1 85 ? 14.167 -6.256 -5.880 1.00 96.62 85 MET A O 1
ATOM 641 N N . MET A 1 86 ? 15.485 -4.981 -7.174 1.00 96.31 86 MET A N 1
ATOM 642 C CA . MET A 1 86 ? 15.929 -4.102 -6.096 1.00 96.31 86 MET A CA 1
ATOM 643 C C . MET A 1 86 ? 14.772 -3.258 -5.543 1.00 96.31 86 MET A C 1
ATOM 645 O O . MET A 1 86 ? 14.590 -3.198 -4.325 1.00 96.31 86 MET A O 1
ATOM 649 N N . ILE A 1 87 ? 13.950 -2.661 -6.415 1.00 97.06 87 ILE A N 1
ATOM 650 C CA . ILE A 1 87 ? 12.763 -1.889 -6.010 1.00 97.06 87 ILE A CA 1
ATOM 651 C C . ILE A 1 87 ? 11.786 -2.777 -5.232 1.00 97.06 87 ILE A C 1
ATOM 653 O O . ILE A 1 87 ? 11.338 -2.388 -4.154 1.00 97.06 87 ILE A O 1
ATOM 657 N N . LEU A 1 88 ? 11.494 -3.984 -5.726 1.00 97.50 88 LEU A N 1
ATOM 658 C CA . LEU A 1 88 ? 10.607 -4.933 -5.044 1.00 97.50 88 LEU A CA 1
ATOM 659 C C . LEU A 1 88 ? 11.138 -5.331 -3.663 1.00 97.50 88 LEU A C 1
ATOM 661 O O . LEU A 1 88 ? 10.370 -5.416 -2.707 1.00 97.50 88 LEU A O 1
ATOM 665 N N . THR A 1 89 ? 12.451 -5.520 -3.530 1.00 97.44 89 THR A N 1
ATOM 666 C CA . THR A 1 89 ? 13.075 -5.834 -2.237 1.00 97.44 89 THR A CA 1
ATOM 667 C C . THR A 1 89 ? 12.880 -4.692 -1.237 1.00 97.44 89 THR A C 1
ATOM 669 O O . THR A 1 89 ? 12.453 -4.931 -0.106 1.00 97.44 89 THR A O 1
ATOM 672 N N . PHE A 1 90 ? 13.121 -3.442 -1.650 1.00 96.75 90 PHE A N 1
ATOM 673 C CA . PHE A 1 90 ? 12.860 -2.278 -0.797 1.00 96.75 90 PHE A CA 1
ATOM 674 C C . PHE A 1 90 ? 11.380 -2.116 -0.458 1.00 96.75 90 PHE A C 1
ATOM 676 O O . PHE A 1 90 ? 11.052 -1.737 0.668 1.00 96.75 90 PHE A O 1
ATOM 683 N N . TRP A 1 91 ? 10.493 -2.440 -1.397 1.00 9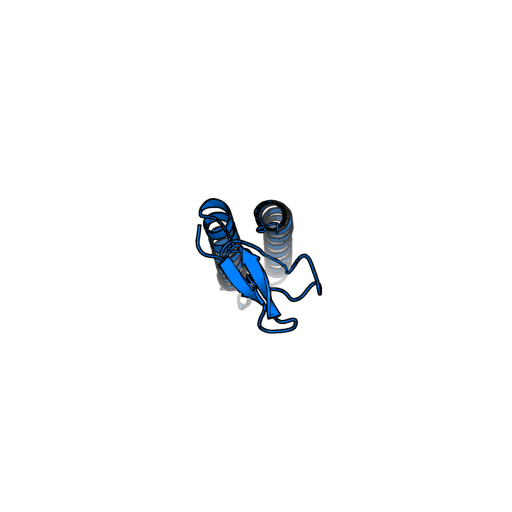8.12 91 TRP A N 1
ATOM 684 C CA . TRP A 1 91 ? 9.055 -2.394 -1.169 1.00 98.12 91 TRP A CA 1
ATOM 685 C C . TRP A 1 91 ? 8.646 -3.370 -0.068 1.00 98.12 91 TRP A C 1
ATOM 687 O O . TRP A 1 91 ? 8.064 -2.950 0.929 1.00 98.12 91 TRP A O 1
ATOM 697 N N . VAL A 1 92 ? 9.038 -4.642 -0.183 1.00 98.00 92 VAL A N 1
ATOM 698 C CA . VAL A 1 92 ? 8.716 -5.676 0.811 1.00 98.00 92 VAL A CA 1
ATOM 699 C C . VAL A 1 92 ? 9.238 -5.294 2.197 1.00 98.00 92 VAL A C 1
ATOM 701 O O . VAL A 1 92 ? 8.505 -5.394 3.179 1.00 98.00 92 VAL A O 1
ATOM 704 N N . ILE A 1 93 ? 10.482 -4.818 2.295 1.00 98.06 93 ILE A N 1
ATOM 705 C CA . ILE A 1 93 ? 11.060 -4.394 3.579 1.00 98.06 93 ILE A CA 1
ATOM 706 C C . ILE A 1 93 ? 10.269 -3.218 4.171 1.00 98.06 93 ILE A C 1
ATOM 708 O O . ILE A 1 93 ? 9.910 -3.249 5.350 1.00 98.06 93 ILE A O 1
ATOM 712 N N . GLY A 1 94 ? 9.970 -2.198 3.363 1.00 96.56 94 GLY A N 1
ATOM 713 C CA . GLY A 1 94 ? 9.185 -1.043 3.795 1.00 96.56 94 GLY A CA 1
ATOM 714 C C . GLY A 1 94 ? 7.780 -1.431 4.258 1.00 96.56 94 GLY A C 1
ATOM 715 O O . GLY A 1 94 ? 7.327 -0.957 5.302 1.00 96.56 94 GLY A O 1
ATOM 716 N N . ASP A 1 95 ? 7.131 -2.355 3.548 1.00 96.75 95 ASP A N 1
ATOM 717 C CA . ASP A 1 95 ? 5.808 -2.868 3.897 1.00 96.75 95 ASP A CA 1
ATOM 718 C C . ASP A 1 95 ? 5.810 -3.666 5.195 1.00 96.75 95 ASP A C 1
ATOM 720 O O . ASP A 1 95 ? 4.892 -3.518 6.001 1.00 96.75 95 ASP A O 1
ATOM 724 N N . ILE A 1 96 ? 6.845 -4.470 5.443 1.00 97.31 96 ILE A N 1
ATOM 725 C CA . ILE A 1 96 ? 6.996 -5.187 6.711 1.00 97.31 96 ILE A CA 1
ATOM 726 C C . ILE A 1 96 ? 7.144 -4.182 7.857 1.00 97.31 96 ILE A C 1
ATOM 728 O O . ILE A 1 96 ? 6.413 -4.261 8.843 1.00 97.31 96 ILE A O 1
ATOM 732 N N . ILE A 1 97 ? 8.045 -3.203 7.729 1.00 96.31 97 ILE A N 1
ATOM 733 C CA . ILE A 1 97 ? 8.317 -2.228 8.794 1.00 96.31 97 ILE A CA 1
ATOM 734 C C . ILE A 1 97 ? 7.073 -1.376 9.082 1.00 96.31 97 ILE A C 1
ATOM 736 O O . ILE A 1 97 ? 6.588 -1.332 10.217 1.00 96.31 97 ILE A O 1
ATOM 740 N N . LEU A 1 98 ? 6.525 -0.709 8.064 1.00 95.44 98 LEU A N 1
ATOM 741 C CA . LEU A 1 98 ? 5.355 0.154 8.225 1.00 95.44 98 LEU A CA 1
ATOM 742 C C . LEU A 1 98 ? 4.098 -0.656 8.570 1.00 95.44 98 LEU A C 1
ATOM 744 O O . LEU A 1 98 ? 3.290 -0.210 9.385 1.00 95.44 98 LEU A O 1
ATOM 748 N N . GLY A 1 99 ? 3.945 -1.859 8.016 1.00 95.06 99 GLY A N 1
ATOM 749 C CA . GLY A 1 99 ? 2.842 -2.770 8.314 1.00 95.06 99 GLY A CA 1
ATOM 750 C C . GLY A 1 99 ? 2.823 -3.207 9.778 1.00 95.06 99 GLY A C 1
ATOM 751 O O . GLY A 1 99 ? 1.768 -3.158 10.418 1.00 95.06 99 GLY A O 1
ATOM 752 N N . LEU A 1 100 ? 3.985 -3.538 10.350 1.00 95.69 100 LEU A N 1
ATOM 753 C CA . LEU A 1 100 ? 4.114 -3.829 11.781 1.00 95.69 100 LEU A CA 1
ATOM 754 C C . LEU A 1 100 ? 3.757 -2.611 12.643 1.00 95.69 100 LEU A C 1
ATOM 756 O O . LEU A 1 100 ? 2.992 -2.742 13.598 1.00 95.69 100 LEU A O 1
ATOM 760 N N . LEU A 1 101 ? 4.213 -1.408 12.281 1.00 93.69 101 LEU A N 1
ATOM 761 C CA . LEU A 1 101 ? 3.842 -0.179 12.997 1.00 93.69 101 LEU A CA 1
ATOM 762 C C . LEU A 1 101 ? 2.330 0.097 12.933 1.00 93.69 101 LEU A C 1
ATOM 764 O O . LEU A 1 101 ? 1.715 0.505 13.923 1.00 93.69 101 LEU A O 1
ATOM 768 N N . VAL A 1 102 ? 1.692 -0.168 11.792 1.00 94.19 102 VAL A N 1
ATOM 769 C CA . VAL A 1 102 ? 0.232 -0.068 11.640 1.00 94.19 102 VAL A CA 1
ATOM 770 C C . VAL A 1 102 ? -0.499 -1.102 12.499 1.00 94.19 102 VAL A C 1
ATOM 772 O O . VAL A 1 102 ? -1.563 -0.793 13.047 1.00 94.19 102 VAL A O 1
ATOM 775 N N . LEU A 1 103 ? 0.051 -2.311 12.632 1.00 92.75 103 LEU A N 1
ATOM 776 C CA . LEU A 1 103 ? -0.505 -3.364 13.478 1.00 92.75 103 LEU A CA 1
ATOM 777 C C . LEU A 1 103 ? -0.405 -2.996 14.963 1.00 92.75 103 LEU A C 1
ATOM 779 O O . LEU A 1 103 ? -1.404 -3.085 15.674 1.00 92.75 103 LEU A O 1
ATOM 783 N N . PHE A 1 104 ? 0.755 -2.519 15.417 1.00 91.75 104 PHE A N 1
ATOM 784 C CA . PHE A 1 104 ? 0.973 -2.137 16.816 1.00 91.75 104 PHE A CA 1
ATOM 785 C C . PHE A 1 104 ? 0.208 -0.881 17.231 1.00 91.75 104 PHE A C 1
ATOM 787 O O . PHE A 1 104 ? -0.153 -0.730 18.393 1.00 91.75 104 PHE A O 1
ATOM 794 N N . THR A 1 105 ? -0.121 -0.001 16.285 1.00 90.56 105 THR A N 1
ATOM 795 C CA . THR A 1 105 ? -0.972 1.172 16.541 1.00 90.56 105 THR A CA 1
ATOM 796 C C . THR A 1 105 ? -2.466 0.912 16.315 1.00 90.56 105 THR A C 1
ATOM 798 O O . THR A 1 105 ? -3.282 1.847 16.285 1.00 90.56 105 THR A O 1
ATOM 801 N N . ARG A 1 106 ? -2.863 -0.360 16.165 1.00 89.19 106 ARG A N 1
ATOM 802 C CA . ARG A 1 106 ? -4.271 -0.761 16.108 1.00 89.19 106 ARG A CA 1
ATOM 803 C C . ARG A 1 106 ? -4.944 -0.480 17.460 1.00 89.19 106 ARG A C 1
ATOM 805 O O . ARG A 1 106 ? -4.383 -0.788 18.504 1.00 89.19 106 ARG A O 1
ATOM 812 N N . PRO A 1 107 ? -6.163 0.082 17.464 1.00 84.38 107 PRO A N 1
ATOM 813 C CA . PRO A 1 107 ? -6.853 0.380 18.705 1.00 84.38 107 PRO A CA 1
ATOM 814 C C . PRO A 1 107 ? -7.315 -0.923 19.368 1.00 84.38 107 PRO A C 1
ATOM 816 O O . PRO A 1 107 ? -8.003 -1.732 18.737 1.00 84.38 107 PRO A O 1
ATOM 819 N N . SER A 1 108 ? -6.920 -1.108 20.626 1.00 77.69 108 SER A N 1
ATOM 820 C CA . SER A 1 108 ? -7.460 -2.151 21.500 1.00 77.69 108 SER A CA 1
ATOM 821 C C . SER A 1 108 ? -8.818 -1.722 22.056 1.00 77.69 108 SER A C 1
ATOM 823 O O . SER A 1 108 ? -9.106 -0.524 22.145 1.00 77.69 108 SER A O 1
ATOM 825 N N . LYS A 1 109 ? -9.649 -2.713 22.387 1.00 68.88 109 LYS A N 1
ATOM 826 C CA . LYS A 1 109 ? -10.774 -2.525 23.307 1.00 68.88 109 LYS A CA 1
ATOM 827 C C . LYS A 1 109 ? -10.255 -2.206 24.708 1.00 68.88 109 LYS A C 1
ATOM 829 O O . LYS A 1 109 ? -9.103 -2.617 24.990 1.00 68.88 109 LYS A O 1
#

Secondary structure (DSSP, 8-state):
--EEE-TTT--EEETT-SB-TTT--B--PPPP-HHHHHHHHHHHHHHHHHHHHHHHHHHHHHTTGGG--THHHHHHHHHHHHHHHHHHHHHHHHHHHHHHHHHHTSPP-

Radius of gyration: 25.56 Å; chains: 1; bounding box: 57×20×65 Å